Protein AF-A0A7W1BH65-F1 (afdb_monomer_lite)

Radius of gyration: 22.51 Å; chains: 1; bounding box: 75×30×62 Å

Secondary structure (DSSP, 8-state):
--HHHHHHHHHHHHHHHHHHHHHHHHHHHHHTT-TTHHHHHHHHHHHH----S---S--HHHHHHHHHHHHHHHHHHHHHHHHHHHHHHH-HHHHHHHHHHHHHHHHHHHHHHHHHHHHTT----HHHHHHHHHHHHHHHHHHHHHH-GGGTS---TTSTT-PPPPPTT----

Foldseek 3Di:
DCLVVLLVQLLVLLQQLLVLLLVLVQVVCVVVVHGLPLLQLLLCCVPVVQLAADPPDRDVVSSVVSSVVSSVVSSVLSSVLSVLVVVCLVDVVSLVVSVVSLVCQLCVQLVVSCVSNVSSVDDDDSCSSSVSSVSSSCSSVVSSCVVCVSSVPDPCPVVVPPDPDPDPPDDPD

Structure (mmCIF, N/CA/C/O backbone):
data_AF-A0A7W1BH65-F1
#
_entry.id   AF-A0A7W1BH65-F1
#
loop_
_atom_site.group_PDB
_atom_site.id
_atom_site.type_symbol
_atom_site.label_atom_id
_atom_site.label_alt_id
_atom_site.label_comp_id
_atom_site.label_asym_id
_atom_site.label_entity_id
_atom_site.label_seq_id
_atom_site.pdbx_PDB_ins_code
_atom_site.Cartn_x
_atom_site.Cartn_y
_atom_site.Cartn_z
_atom_site.occupancy
_atom_site.B_iso_or_equiv
_atom_site.auth_seq_id
_atom_site.auth_comp_id
_atom_site.auth_asym_id
_atom_site.auth_atom_id
_atom_site.pdbx_PDB_model_num
ATOM 1 N N . MET A 1 1 ? 1.972 3.899 -30.668 1.00 36.44 1 MET A N 1
ATOM 2 C CA . MET A 1 1 ? 0.628 3.497 -30.184 1.00 36.44 1 MET A CA 1
ATOM 3 C C . MET A 1 1 ? 0.690 2.449 -29.049 1.00 36.44 1 MET A C 1
ATOM 5 O O . MET A 1 1 ? -0.279 1.739 -28.829 1.00 36.44 1 MET A O 1
ATOM 9 N N . GLU A 1 2 ? 1.760 2.392 -28.240 1.00 54.31 2 GLU A N 1
ATOM 10 C CA . GLU A 1 2 ? 1.948 1.350 -27.198 1.00 54.31 2 GLU A CA 1
ATOM 11 C C . GLU A 1 2 ? 1.353 1.693 -25.809 1.00 54.31 2 GLU A C 1
ATOM 13 O O . GLU A 1 2 ? 1.355 0.858 -24.908 1.00 54.31 2 GLU A O 1
ATOM 18 N N . ASN A 1 3 ? 0.790 2.892 -25.616 1.00 56.56 3 ASN A N 1
ATOM 19 C CA . ASN A 1 3 ? 0.388 3.381 -24.285 1.00 56.56 3 ASN A CA 1
ATOM 20 C C . ASN A 1 3 ? -0.784 2.612 -23.653 1.00 56.56 3 ASN A C 1
ATOM 22 O O . ASN A 1 3 ? -0.800 2.419 -22.439 1.00 56.56 3 ASN A O 1
ATOM 26 N N . HIS A 1 4 ? -1.745 2.134 -24.453 1.00 61.47 4 HIS A N 1
ATOM 27 C CA . HIS A 1 4 ? -2.893 1.389 -23.921 1.00 61.47 4 HIS A CA 1
ATOM 28 C C . HIS A 1 4 ? -2.491 0.037 -23.317 1.00 61.47 4 HIS A C 1
ATOM 30 O O . HIS A 1 4 ? -3.120 -0.412 -22.360 1.00 61.47 4 HIS A O 1
ATOM 36 N N . SER A 1 5 ? -1.431 -0.592 -23.839 1.00 78.62 5 SER A N 1
ATOM 37 C CA . SER A 1 5 ? -0.888 -1.829 -23.270 1.00 78.62 5 SER A CA 1
ATOM 38 C C . SER A 1 5 ? -0.278 -1.562 -21.898 1.00 78.62 5 SER A C 1
ATOM 40 O O . SER A 1 5 ? -0.665 -2.205 -20.926 1.00 78.62 5 SER A O 1
ATOM 42 N N . THR A 1 6 ? 0.597 -0.556 -21.808 1.00 83.62 6 THR A N 1
ATOM 43 C CA . THR A 1 6 ? 1.321 -0.199 -20.580 1.00 83.62 6 THR A CA 1
ATOM 44 C C . THR A 1 6 ? 0.381 0.208 -19.447 1.00 83.62 6 THR A C 1
ATOM 46 O O . THR A 1 6 ? 0.542 -0.246 -18.318 1.00 83.62 6 THR A O 1
ATOM 49 N N . VAL A 1 7 ? -0.631 1.036 -19.737 1.00 87.31 7 VAL A N 1
ATOM 50 C CA . VAL A 1 7 ? -1.599 1.480 -18.720 1.00 87.31 7 VAL A CA 1
ATOM 51 C C . VAL A 1 7 ? -2.431 0.307 -18.210 1.00 87.31 7 VAL A C 1
ATOM 53 O O . VAL A 1 7 ? -2.594 0.155 -17.003 1.00 87.31 7 VAL A O 1
ATOM 56 N N . ARG A 1 8 ? -2.931 -0.555 -19.105 1.00 89.19 8 ARG A N 1
ATOM 57 C CA . ARG A 1 8 ? -3.731 -1.725 -18.712 1.00 89.19 8 ARG A CA 1
ATOM 58 C C . ARG A 1 8 ? -2.910 -2.724 -17.901 1.00 89.19 8 ARG A C 1
ATOM 60 O O . ARG A 1 8 ? -3.401 -3.278 -16.919 1.00 89.19 8 ARG A O 1
ATOM 67 N N . GLU A 1 9 ? -1.671 -2.960 -18.312 1.00 89.62 9 GLU A N 1
ATOM 68 C CA . GLU A 1 9 ? -0.748 -3.856 -17.622 1.00 89.62 9 GLU A CA 1
ATOM 69 C C . GLU A 1 9 ? -0.399 -3.343 -16.226 1.00 89.62 9 GLU A C 1
ATOM 71 O O . GLU A 1 9 ? -0.547 -4.085 -15.253 1.00 89.62 9 GLU A O 1
ATOM 76 N N . GLY A 1 10 ? -0.053 -2.060 -16.115 1.00 90.56 10 GLY A N 1
ATOM 77 C CA . GLY A 1 10 ? 0.221 -1.425 -14.833 1.00 90.56 10 GLY A CA 1
ATOM 78 C C . GLY A 1 10 ? -0.988 -1.369 -13.914 1.00 90.56 10 GLY A C 1
ATOM 79 O O . GLY A 1 10 ? -0.855 -1.645 -12.725 1.00 90.56 10 GLY A O 1
ATOM 80 N N . LEU A 1 11 ? -2.181 -1.115 -14.454 1.00 93.44 11 LEU A N 1
ATOM 81 C CA . LEU A 1 11 ? -3.414 -1.170 -13.675 1.00 93.44 11 LEU A CA 1
ATOM 82 C C . LEU A 1 11 ? -3.685 -2.588 -13.152 1.00 93.44 11 LEU A C 1
ATOM 84 O O . LEU A 1 11 ? -4.062 -2.750 -11.997 1.00 93.44 11 LEU A O 1
ATOM 88 N N . THR A 1 12 ? -3.435 -3.617 -13.967 1.00 92.94 12 THR A N 1
ATOM 89 C CA . THR A 1 12 ? -3.591 -5.025 -13.558 1.00 92.94 12 THR A CA 1
ATOM 90 C C . THR A 1 12 ? -2.608 -5.387 -12.443 1.00 92.94 12 THR A C 1
ATOM 92 O O . THR A 1 12 ? -3.007 -5.987 -11.446 1.00 92.94 12 THR A O 1
ATOM 95 N N . ALA A 1 13 ? -1.339 -4.984 -12.581 1.00 92.56 13 ALA A N 1
ATOM 96 C CA . ALA A 1 13 ? -0.327 -5.171 -11.545 1.00 92.56 13 ALA A CA 1
ATOM 97 C C . ALA A 1 13 ? -0.735 -4.461 -10.244 1.00 92.56 13 ALA A C 1
ATOM 99 O O . ALA A 1 13 ? -0.708 -5.066 -9.175 1.00 92.56 13 ALA A O 1
ATOM 100 N N . GLY A 1 14 ? -1.173 -3.204 -10.347 1.00 92.50 14 GLY A N 1
ATOM 101 C CA . GLY A 1 14 ? -1.652 -2.404 -9.223 1.00 92.50 14 GLY A CA 1
ATOM 102 C C . GLY A 1 14 ? -2.834 -3.044 -8.500 1.00 92.50 14 GLY A C 1
ATOM 103 O O . GLY A 1 14 ? -2.768 -3.239 -7.291 1.00 92.50 14 GLY A O 1
ATOM 104 N N . ILE A 1 15 ? -3.882 -3.444 -9.225 1.00 95.38 15 ILE A N 1
ATOM 105 C CA . ILE A 1 15 ? -5.062 -4.111 -8.649 1.00 95.38 15 ILE A CA 1
ATOM 106 C C . ILE A 1 15 ? -4.670 -5.411 -7.936 1.00 95.38 15 ILE A C 1
ATOM 108 O O . ILE A 1 15 ? -5.174 -5.682 -6.847 1.00 95.38 15 ILE A O 1
ATOM 112 N N . LEU A 1 16 ? -3.749 -6.195 -8.506 1.00 94.75 16 LEU A N 1
ATOM 113 C CA . LEU A 1 16 ? -3.241 -7.403 -7.855 1.00 94.75 16 LEU A CA 1
ATOM 114 C C . LEU A 1 16 ? -2.520 -7.070 -6.540 1.00 94.75 16 LEU A C 1
ATOM 116 O O . LEU A 1 16 ? -2.779 -7.711 -5.524 1.00 94.75 16 LEU A O 1
ATOM 120 N N . GLY A 1 17 ? -1.656 -6.050 -6.546 1.00 93.12 17 GLY A N 1
ATOM 121 C CA . GLY A 1 17 ? -0.996 -5.558 -5.337 1.00 93.12 17 GLY A CA 1
ATOM 122 C C . GLY A 1 17 ? -2.002 -5.097 -4.279 1.00 93.12 17 GLY A C 1
ATOM 123 O O . GLY A 1 17 ? -1.918 -5.529 -3.133 1.00 93.12 17 GLY A O 1
ATOM 124 N N . ALA A 1 18 ? -2.999 -4.303 -4.678 1.00 93.81 18 ALA A N 1
ATOM 125 C CA . ALA A 1 18 ? -4.057 -3.813 -3.797 1.00 93.81 18 ALA A CA 1
ATOM 126 C C . ALA A 1 18 ? -4.848 -4.965 -3.165 1.00 93.81 18 ALA A C 1
ATOM 128 O O . ALA A 1 18 ? -5.089 -4.964 -1.961 1.00 93.81 18 ALA A O 1
ATOM 129 N N . ALA A 1 19 ? -5.220 -5.974 -3.957 1.00 94.81 19 ALA A N 1
ATOM 130 C CA . ALA A 1 19 ? -5.963 -7.134 -3.476 1.00 94.81 19 ALA A CA 1
ATOM 131 C C . ALA A 1 19 ? -5.159 -7.951 -2.455 1.00 94.81 19 ALA A C 1
ATOM 133 O O . ALA A 1 19 ? -5.693 -8.335 -1.416 1.00 94.81 19 ALA A O 1
ATOM 134 N N . VAL A 1 20 ? -3.870 -8.182 -2.721 1.00 96.31 20 VAL A N 1
ATOM 135 C CA . VAL A 1 20 ? -2.980 -8.917 -1.810 1.00 96.31 20 VAL A CA 1
ATOM 136 C C . VAL A 1 20 ? -2.795 -8.163 -0.492 1.00 96.31 20 VAL A C 1
ATOM 138 O O . VAL A 1 20 ? -2.893 -8.763 0.578 1.00 96.31 20 VAL A O 1
ATOM 141 N N . VAL A 1 21 ? -2.580 -6.848 -0.550 1.00 94.12 21 VAL A N 1
ATOM 142 C CA . VAL A 1 21 ? -2.410 -6.008 0.644 1.00 94.12 21 VAL A CA 1
ATOM 143 C C . VAL A 1 21 ? -3.707 -5.912 1.447 1.00 94.12 21 VAL A C 1
ATOM 145 O O . VAL A 1 21 ? -3.683 -6.052 2.669 1.00 94.12 21 VAL A O 1
ATOM 148 N N . ALA A 1 22 ? -4.847 -5.737 0.777 1.00 92.75 22 ALA A N 1
ATOM 149 C CA . ALA A 1 22 ? -6.155 -5.732 1.423 1.00 92.75 22 ALA A CA 1
ATOM 150 C C . ALA A 1 22 ? -6.448 -7.071 2.116 1.00 92.75 22 ALA A C 1
ATOM 152 O O . ALA A 1 22 ? -6.885 -7.077 3.265 1.00 92.75 22 ALA A O 1
ATOM 153 N N . ALA A 1 23 ? -6.154 -8.199 1.460 1.00 94.44 23 ALA A N 1
ATOM 154 C CA . ALA A 1 23 ? -6.315 -9.525 2.050 1.00 94.44 23 ALA A CA 1
ATOM 155 C C . ALA A 1 23 ? -5.409 -9.726 3.274 1.00 94.44 23 ALA A C 1
ATOM 157 O O . ALA A 1 23 ? -5.865 -10.242 4.292 1.00 94.44 23 ALA A O 1
ATOM 158 N N . TRP A 1 24 ? -4.152 -9.275 3.208 1.00 95.50 24 TRP A N 1
ATOM 159 C CA . TRP A 1 24 ? -3.227 -9.331 4.338 1.00 95.50 24 TRP A CA 1
ATOM 160 C C . TRP A 1 24 ? -3.766 -8.586 5.563 1.00 95.50 24 TRP A C 1
ATOM 162 O O . TRP A 1 24 ? -3.872 -9.175 6.640 1.00 95.50 24 TRP A O 1
ATOM 172 N N . TYR A 1 25 ? -4.151 -7.315 5.401 1.00 91.56 25 TYR A N 1
ATOM 173 C CA . TYR A 1 25 ? -4.672 -6.527 6.519 1.00 91.56 25 TYR A CA 1
ATOM 174 C C . TYR A 1 25 ? -6.017 -7.043 7.012 1.00 91.56 25 TYR A C 1
ATOM 176 O O . TYR A 1 25 ? -6.251 -7.041 8.211 1.00 91.56 25 TYR A O 1
ATOM 184 N N . PHE A 1 26 ? -6.870 -7.557 6.126 1.00 90.88 26 PHE A N 1
ATOM 185 C CA . PHE A 1 26 ? -8.122 -8.185 6.531 1.00 90.88 26 PHE A CA 1
ATOM 186 C C . PHE A 1 26 ? -7.894 -9.412 7.426 1.00 90.88 26 PHE A C 1
ATOM 188 O O . PHE A 1 26 ? -8.535 -9.537 8.469 1.00 90.88 26 PHE A O 1
ATOM 195 N N . ILE A 1 27 ? -6.956 -10.292 7.060 1.00 92.62 27 ILE A N 1
ATOM 196 C CA . ILE A 1 27 ? -6.589 -11.459 7.876 1.00 92.62 27 ILE A CA 1
ATOM 197 C C . ILE A 1 27 ? -5.974 -11.006 9.204 1.00 92.62 27 ILE A C 1
ATOM 199 O O . ILE A 1 27 ? -6.355 -11.511 10.258 1.00 92.62 27 ILE A O 1
ATOM 203 N N . PHE A 1 28 ? -5.057 -10.038 9.169 1.00 92.00 28 PHE A N 1
ATOM 204 C CA . PHE A 1 28 ? -4.414 -9.501 10.368 1.00 92.00 28 PHE A CA 1
ATOM 205 C C . PHE A 1 28 ? -5.436 -8.907 11.352 1.00 92.00 28 PHE A C 1
ATOM 207 O O . PHE A 1 28 ? -5.442 -9.249 12.534 1.00 92.00 28 PHE A O 1
ATOM 214 N N . ASP A 1 29 ? -6.346 -8.081 10.842 1.00 88.94 29 ASP A N 1
ATOM 215 C CA . ASP A 1 29 ? -7.435 -7.450 11.586 1.00 88.94 29 ASP A CA 1
ATOM 216 C C . ASP A 1 29 ? -8.400 -8.489 12.178 1.00 88.94 29 ASP A C 1
ATOM 218 O O . ASP A 1 29 ? -8.835 -8.372 13.326 1.00 88.94 29 ASP A O 1
ATOM 222 N N . MET A 1 30 ? -8.712 -9.542 11.415 1.00 90.44 30 MET A N 1
ATOM 223 C CA . MET A 1 30 ? -9.558 -10.644 11.871 1.00 90.44 30 MET A CA 1
ATOM 224 C C . MET A 1 30 ? -8.907 -11.425 13.017 1.00 90.44 30 MET A C 1
ATOM 226 O O . MET A 1 30 ? -9.565 -11.686 14.023 1.00 90.44 30 MET A O 1
ATOM 230 N N . VAL A 1 31 ? -7.614 -11.746 12.905 1.00 90.88 31 VAL A N 1
ATOM 231 C CA . VAL A 1 31 ? -6.845 -12.420 13.967 1.00 90.88 31 VAL A CA 1
ATOM 232 C C . VAL A 1 31 ? -6.744 -11.547 15.222 1.00 90.88 31 VAL A C 1
ATOM 234 O O . VAL A 1 31 ? -6.788 -12.063 16.336 1.00 90.88 31 VAL A O 1
ATOM 237 N N . ALA A 1 32 ? -6.681 -10.223 15.063 1.00 86.06 32 ALA A N 1
ATOM 238 C CA . ALA A 1 32 ? -6.707 -9.265 16.168 1.00 86.06 32 ALA A CA 1
ATOM 239 C C . ALA A 1 32 ? -8.111 -9.048 16.781 1.00 86.06 32 ALA A C 1
ATOM 241 O O . ALA A 1 32 ? -8.254 -8.266 17.724 1.00 86.06 32 ALA A O 1
ATOM 242 N N . GLY A 1 33 ? -9.152 -9.710 16.259 1.00 85.62 33 GLY A N 1
ATOM 243 C CA . GLY A 1 33 ? -10.534 -9.597 16.736 1.00 85.62 33 GLY A CA 1
ATOM 244 C C . GLY A 1 33 ? -11.230 -8.286 16.356 1.00 85.62 33 GLY A C 1
ATOM 245 O O . GLY A 1 33 ? -12.252 -7.941 16.948 1.00 85.62 33 GLY A O 1
ATOM 246 N N . ARG A 1 34 ? -10.683 -7.531 15.395 1.00 86.25 34 ARG A N 1
ATOM 247 C CA . ARG A 1 34 ? -11.193 -6.221 14.965 1.00 86.25 34 ARG A CA 1
ATOM 248 C C . ARG A 1 34 ? -11.225 -6.135 13.435 1.00 86.25 34 ARG A C 1
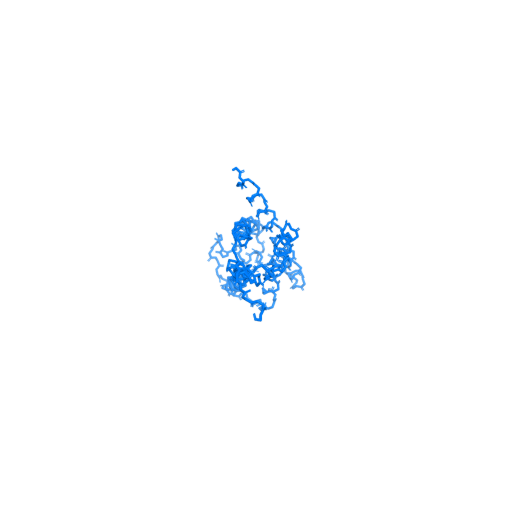ATOM 250 O O . ARG A 1 34 ? -10.363 -5.485 12.852 1.00 86.25 34 ARG A O 1
ATOM 257 N N . PRO A 1 35 ? -12.187 -6.781 12.756 1.00 85.75 35 PRO A N 1
ATOM 258 C CA . PRO A 1 35 ? -12.238 -6.784 11.295 1.00 85.75 35 PRO A CA 1
ATOM 259 C C . PRO A 1 35 ? -12.362 -5.359 10.727 1.00 85.75 35 PRO A C 1
ATOM 261 O O . PRO A 1 35 ? -13.119 -4.542 11.251 1.00 85.75 35 PRO A O 1
ATOM 264 N N . PHE A 1 36 ? -11.637 -5.080 9.636 1.00 85.06 36 PHE A N 1
ATOM 265 C CA . PHE A 1 36 ? -11.593 -3.780 8.939 1.00 85.06 36 PHE A CA 1
ATOM 266 C C . PHE A 1 36 ? -11.071 -2.596 9.766 1.00 85.06 36 PHE A C 1
ATOM 268 O O . PHE A 1 36 ? -11.277 -1.436 9.398 1.00 85.06 36 PHE A O 1
ATOM 275 N N . HIS A 1 37 ? -10.381 -2.858 10.867 1.00 85.75 37 HIS A N 1
ATOM 276 C CA . HIS A 1 37 ? -9.841 -1.818 11.727 1.00 85.75 37 HIS A CA 1
ATOM 277 C C . HIS A 1 37 ? -8.769 -0.980 11.027 1.00 85.75 37 HIS A C 1
ATOM 279 O O . HIS A 1 37 ? -8.870 0.245 11.021 1.00 85.75 37 HIS A O 1
ATOM 285 N N . THR A 1 38 ? -7.808 -1.618 10.356 1.00 86.94 38 THR A N 1
ATOM 286 C CA . THR A 1 38 ? -6.737 -0.932 9.623 1.00 86.94 38 THR A CA 1
ATOM 287 C C . THR A 1 38 ? -7.276 -0.016 8.508 1.00 86.94 38 THR A C 1
ATOM 289 O O . THR A 1 38 ? -6.935 1.171 8.499 1.00 86.94 38 THR A O 1
ATOM 292 N N . PRO A 1 39 ? -8.149 -0.477 7.584 1.00 85.94 39 PRO A N 1
ATOM 293 C CA . PRO A 1 39 ? -8.703 0.405 6.557 1.00 85.94 39 PRO A CA 1
ATOM 294 C C . PRO A 1 39 ? -9.623 1.492 7.132 1.00 85.94 39 PRO A C 1
ATOM 296 O O . PRO A 1 39 ? -9.688 2.583 6.568 1.00 85.94 39 PRO A O 1
ATOM 299 N N . ASN A 1 40 ? -10.303 1.248 8.260 1.00 86.56 40 ASN A N 1
ATOM 300 C CA . ASN A 1 40 ? -11.099 2.282 8.925 1.00 86.56 40 ASN A CA 1
ATOM 301 C C . ASN A 1 40 ? -10.210 3.362 9.556 1.00 86.56 40 ASN A C 1
ATOM 303 O O . ASN A 1 40 ? -10.479 4.546 9.363 1.00 86.56 40 ASN A O 1
ATOM 307 N N . ALA A 1 41 ? -9.142 2.974 10.258 1.00 85.50 41 ALA A N 1
ATOM 308 C CA . ALA A 1 41 ? -8.182 3.902 10.852 1.00 85.50 41 ALA A CA 1
ATOM 309 C C . ALA A 1 41 ? -7.567 4.807 9.778 1.00 85.50 41 ALA A C 1
ATOM 311 O O . ALA A 1 41 ? -7.672 6.030 9.860 1.00 85.50 41 ALA A O 1
ATOM 312 N N . LEU A 1 42 ? -7.036 4.213 8.706 1.00 85.38 42 LEU A N 1
ATOM 313 C CA . LEU A 1 42 ? -6.458 4.964 7.593 1.00 85.38 42 LEU A CA 1
ATOM 314 C C . LEU A 1 42 ? -7.497 5.851 6.894 1.00 85.38 42 LEU A C 1
ATOM 316 O O . LEU A 1 42 ? -7.224 7.015 6.602 1.00 85.38 42 LEU A O 1
ATOM 320 N N . GLY A 1 43 ? -8.712 5.346 6.671 1.0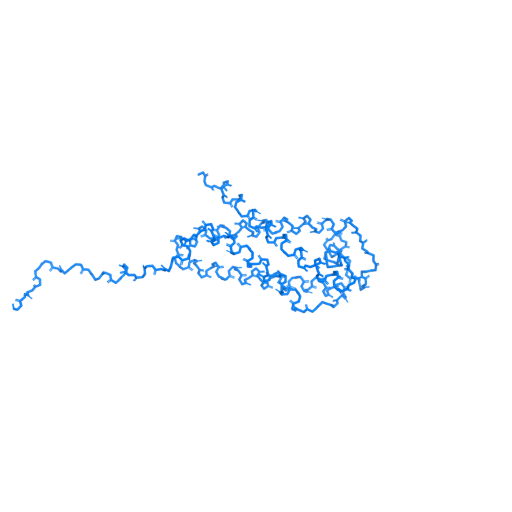0 83.62 43 GLY A N 1
ATOM 321 C CA . GLY A 1 43 ? -9.793 6.133 6.086 1.00 83.62 43 GLY A CA 1
ATOM 322 C C . GLY A 1 43 ? -10.200 7.335 6.942 1.00 83.62 43 GLY A C 1
ATOM 323 O O . GLY A 1 43 ? -10.447 8.411 6.398 1.00 83.62 43 GLY A O 1
ATOM 324 N N . LYS A 1 44 ? -10.234 7.203 8.273 1.00 83.81 44 LYS A N 1
ATOM 325 C CA . LYS A 1 44 ? -10.545 8.323 9.175 1.00 83.81 44 LYS A CA 1
ATOM 326 C C . LYS A 1 44 ? -9.493 9.428 9.085 1.00 83.81 44 LYS A C 1
ATOM 328 O O . LYS A 1 44 ? -9.874 10.599 9.084 1.00 83.81 44 LYS A O 1
ATOM 333 N N . VAL A 1 45 ? -8.216 9.078 8.918 1.00 84.50 45 VAL A N 1
ATOM 334 C CA . VAL A 1 45 ? -7.156 10.075 8.705 1.00 84.50 45 VAL A CA 1
ATOM 335 C C . VAL A 1 45 ? -7.387 10.852 7.407 1.00 84.50 45 VAL A C 1
ATOM 337 O O . VAL A 1 45 ? -7.397 12.079 7.431 1.00 84.50 45 VAL A O 1
ATOM 340 N N . PHE A 1 46 ? -7.641 10.168 6.287 1.00 83.31 46 PHE A N 1
ATOM 341 C CA . PHE A 1 46 ? -7.787 10.831 4.983 1.00 83.31 46 PHE A CA 1
ATOM 342 C C . PHE A 1 46 ? -9.101 11.602 4.806 1.00 83.31 46 PHE A C 1
ATOM 344 O O . PHE A 1 46 ? -9.095 12.682 4.222 1.00 83.31 46 PHE A O 1
ATOM 351 N N . PHE A 1 47 ? -10.229 11.059 5.272 1.00 82.75 47 PHE A N 1
ATOM 352 C CA . PHE A 1 47 ? -11.555 11.630 4.995 1.00 82.75 47 PHE A CA 1
ATOM 353 C C . PHE A 1 47 ? -12.119 12.479 6.132 1.00 82.75 47 PHE A C 1
ATOM 355 O O . PHE A 1 47 ? -13.014 13.286 5.893 1.00 82.75 47 PHE A O 1
ATOM 362 N N . ARG A 1 48 ? -11.650 12.286 7.369 1.00 77.81 48 ARG A N 1
ATOM 363 C CA . ARG A 1 48 ? -12.161 13.013 8.542 1.00 77.81 48 ARG A CA 1
ATOM 364 C C . ARG A 1 48 ? -11.096 13.830 9.268 1.00 77.81 48 ARG A C 1
ATOM 366 O O . ARG A 1 48 ? -11.463 14.605 10.143 1.00 77.81 48 ARG A O 1
ATOM 373 N N . GLY A 1 49 ? -9.812 13.665 8.934 1.00 73.69 49 GLY A N 1
ATOM 374 C CA . GLY A 1 49 ? -8.711 14.286 9.679 1.00 73.69 49 GLY A CA 1
ATOM 375 C C . GLY A 1 49 ? -8.677 13.861 11.150 1.00 73.69 49 GLY A C 1
ATOM 376 O O . GLY A 1 49 ? -8.116 14.566 11.985 1.00 73.69 49 GLY A O 1
ATOM 377 N N . ASP A 1 50 ? -9.326 12.742 11.482 1.00 73.88 50 ASP A N 1
ATOM 378 C CA . ASP A 1 50 ? -9.533 12.326 12.861 1.00 73.88 50 ASP A CA 1
ATOM 379 C C . ASP A 1 50 ? -8.334 11.506 13.339 1.00 73.88 50 ASP A C 1
ATOM 381 O O . ASP A 1 50 ? -8.185 10.330 13.004 1.00 73.88 50 ASP A O 1
ATOM 385 N N . LEU A 1 51 ? -7.472 12.172 14.105 1.00 70.69 51 LEU A N 1
ATOM 386 C CA . LEU A 1 51 ? -6.282 11.608 14.741 1.00 70.69 51 LEU A CA 1
ATOM 387 C C . LEU A 1 51 ? -6.565 11.140 16.179 1.00 70.69 51 LEU A C 1
ATOM 389 O O . LEU A 1 51 ? -5.640 10.799 16.915 1.00 70.69 51 LEU A O 1
ATOM 393 N N . GLN A 1 52 ? -7.828 11.167 16.626 1.00 62.91 52 GLN A N 1
ATOM 394 C CA . GLN A 1 52 ? -8.140 10.860 18.016 1.00 62.91 52 GLN A CA 1
ATOM 395 C C . GLN A 1 52 ? -7.913 9.373 18.343 1.00 62.91 52 GLN A C 1
ATOM 397 O O . GLN A 1 52 ? -8.343 8.499 17.581 1.00 62.91 52 GLN A O 1
ATOM 402 N N . PRO A 1 53 ? -7.303 9.074 19.509 1.00 54.31 53 PRO A N 1
ATOM 403 C CA . PRO A 1 53 ? -7.129 7.717 20.004 1.00 54.31 53 PRO A CA 1
ATOM 404 C C . PRO A 1 53 ? -8.452 6.974 20.166 1.00 54.31 53 PRO A C 1
ATOM 406 O O . PRO A 1 53 ? -9.338 7.398 20.908 1.00 54.31 53 PRO A O 1
ATOM 409 N N . GLY A 1 54 ? -8.540 5.800 19.544 1.00 58.81 54 GLY A N 1
ATOM 410 C CA . GLY A 1 54 ? -9.647 4.871 19.744 1.00 58.81 54 GLY A CA 1
ATOM 411 C C . GLY A 1 54 ? -10.664 4.917 18.615 1.00 58.81 54 GLY A C 1
ATOM 412 O O . GLY A 1 54 ? -11.725 5.532 18.718 1.00 58.81 54 GLY A O 1
ATOM 413 N N . VAL A 1 55 ? -10.385 4.149 17.565 1.00 60.12 55 VAL A N 1
ATOM 414 C CA . VAL A 1 55 ? -11.392 3.716 16.599 1.00 60.12 55 VAL A CA 1
ATOM 415 C C . VAL A 1 55 ? -12.387 2.797 17.319 1.00 60.12 55 VAL A C 1
ATOM 417 O O . VAL A 1 55 ? -12.243 1.581 17.349 1.00 60.12 55 VAL A O 1
ATOM 420 N N . ARG A 1 56 ? -13.379 3.388 17.993 1.00 61.19 56 ARG A N 1
ATOM 421 C CA . ARG A 1 56 ? -14.454 2.635 18.665 1.00 61.19 56 ARG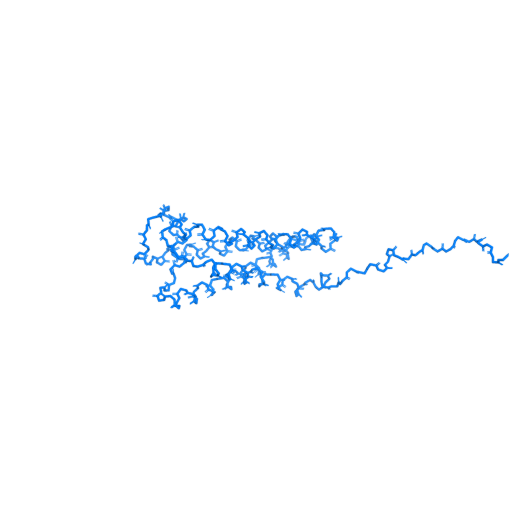 A CA 1
ATOM 422 C C . ARG A 1 56 ? -15.588 2.258 17.718 1.00 61.19 56 ARG A C 1
ATOM 424 O O . ARG A 1 56 ? -16.348 1.350 18.026 1.00 61.19 56 ARG A O 1
ATOM 431 N N . GLU A 1 57 ? -15.673 2.919 16.567 1.00 73.00 57 GLU A N 1
ATOM 432 C CA . GLU A 1 57 ? -16.734 2.709 15.590 1.00 73.00 57 GLU A CA 1
ATOM 433 C C . GLU A 1 57 ? -16.135 2.431 14.205 1.00 73.00 57 GLU A C 1
ATOM 435 O O . GLU A 1 57 ? -15.395 3.249 13.642 1.00 73.00 57 GLU A O 1
ATOM 440 N N . ILE A 1 58 ? -16.434 1.245 13.669 1.00 77.44 58 ILE A N 1
ATOM 441 C CA . ILE A 1 58 ? -16.149 0.906 12.275 1.00 77.44 58 ILE A CA 1
ATOM 442 C C . ILE A 1 58 ? -17.211 1.592 11.430 1.00 77.44 58 ILE A C 1
ATOM 444 O O . ILE A 1 58 ? -18.394 1.287 11.559 1.00 77.44 58 ILE A O 1
ATOM 448 N N . VAL A 1 59 ? -16.794 2.516 10.565 1.00 82.81 59 VAL A N 1
ATOM 449 C CA . VAL A 1 59 ? -17.710 3.247 9.693 1.00 82.81 59 VAL A CA 1
ATOM 450 C C . VAL A 1 59 ? -17.592 2.666 8.283 1.00 82.81 59 VAL A C 1
ATOM 452 O O . VAL A 1 59 ? -16.610 2.951 7.593 1.00 82.81 59 VAL A O 1
ATOM 455 N N . PRO A 1 60 ? -18.583 1.893 7.795 1.00 83.06 60 PRO A N 1
ATOM 456 C CA . PRO A 1 60 ? -18.481 1.204 6.506 1.00 83.06 60 PRO A CA 1
ATOM 457 C C . PRO A 1 60 ? -18.192 2.142 5.328 1.00 83.06 60 PRO A C 1
ATOM 459 O O . PRO A 1 60 ? -17.436 1.799 4.425 1.00 83.06 60 PRO A O 1
ATOM 462 N N . GLN A 1 61 ? -18.741 3.359 5.363 1.00 83.69 61 GLN A N 1
ATOM 463 C CA . GLN A 1 61 ? -18.514 4.384 4.339 1.00 83.69 61 GLN A CA 1
ATOM 464 C C . GLN A 1 61 ? -17.047 4.835 4.270 1.00 83.69 61 GLN A C 1
ATOM 466 O O . GLN A 1 61 ? -16.519 5.057 3.184 1.00 83.69 61 GLN A O 1
ATOM 471 N N . VAL A 1 62 ? -16.376 4.940 5.421 1.00 85.94 62 VAL A N 1
ATOM 472 C CA . VAL A 1 62 ? -14.966 5.343 5.510 1.00 85.94 62 VAL A CA 1
ATOM 473 C C . VAL A 1 62 ? -14.060 4.218 5.018 1.00 85.94 62 VAL A C 1
ATOM 475 O O . VAL A 1 62 ? -13.133 4.468 4.251 1.00 85.94 62 VAL A O 1
ATOM 478 N N . VAL A 1 63 ? -14.375 2.973 5.386 1.00 87.06 63 VAL A N 1
ATOM 479 C CA . VAL A 1 63 ? -13.683 1.775 4.886 1.00 87.06 63 VAL A CA 1
ATOM 480 C C . VAL A 1 63 ? -13.811 1.667 3.364 1.00 87.06 63 VAL A C 1
ATOM 482 O O . VAL A 1 63 ? -12.816 1.440 2.673 1.00 87.06 63 VAL A O 1
ATOM 485 N N . ALA A 1 64 ? -15.015 1.872 2.824 1.00 87.25 64 ALA A N 1
ATOM 486 C CA . ALA A 1 64 ? -15.257 1.854 1.384 1.00 87.25 64 ALA A CA 1
ATOM 487 C C . ALA A 1 64 ? -14.481 2.970 0.666 1.00 87.25 64 ALA A C 1
ATOM 489 O O . ALA A 1 64 ? -13.787 2.698 -0.315 1.00 87.25 64 ALA A O 1
ATOM 490 N N . GLY A 1 65 ? -14.528 4.201 1.189 1.00 87.81 65 GLY A N 1
ATOM 491 C CA . GLY A 1 65 ? -13.766 5.331 0.652 1.00 87.81 65 GLY A CA 1
ATOM 492 C C . GLY A 1 65 ? -12.259 5.069 0.644 1.00 87.81 65 GLY A C 1
ATOM 493 O O . GLY A 1 65 ? -11.597 5.295 -0.371 1.00 87.81 65 GLY A O 1
ATOM 494 N N . TYR A 1 66 ? -11.720 4.519 1.737 1.00 88.44 66 TYR A N 1
ATOM 495 C CA . TYR A 1 66 ? -10.309 4.140 1.814 1.00 88.44 66 TYR A CA 1
ATOM 496 C C . TYR A 1 66 ? -9.959 3.030 0.821 1.00 88.44 66 TYR A C 1
ATOM 498 O O . TYR A 1 66 ? -8.925 3.108 0.168 1.00 88.44 66 TYR A O 1
ATOM 506 N N . THR A 1 67 ? -10.823 2.029 0.651 1.00 89.56 67 THR A N 1
ATOM 507 C CA . THR A 1 67 ? -10.593 0.930 -0.301 1.00 89.56 67 THR A CA 1
ATOM 508 C C . THR A 1 67 ? -10.501 1.447 -1.738 1.00 89.56 67 THR A C 1
ATOM 510 O O . THR A 1 67 ? -9.603 1.050 -2.479 1.00 89.56 67 THR A O 1
ATOM 513 N N . VAL A 1 68 ? -11.374 2.383 -2.129 1.00 92.44 68 VAL A N 1
ATOM 514 C CA . VAL A 1 68 ? -11.314 3.027 -3.453 1.00 92.44 68 VAL A CA 1
ATOM 515 C C . VAL A 1 68 ? -10.015 3.814 -3.617 1.00 92.44 68 VAL A C 1
ATOM 517 O O . VAL A 1 68 ? -9.313 3.638 -4.613 1.00 92.44 68 VAL A O 1
ATOM 520 N N . LEU A 1 69 ? -9.656 4.636 -2.625 1.00 92.62 69 LEU A N 1
ATOM 521 C CA . LEU A 1 69 ? -8.399 5.388 -2.627 1.00 92.62 69 LEU A CA 1
ATOM 522 C C . LEU A 1 69 ? -7.184 4.454 -2.742 1.00 92.62 69 LEU A C 1
ATOM 524 O O . LEU A 1 69 ? -6.274 4.710 -3.530 1.00 92.62 69 LEU A O 1
ATOM 528 N N . HIS A 1 70 ? -7.194 3.346 -2.002 1.00 91.75 70 HIS A N 1
ATOM 529 C CA . HIS A 1 70 ? -6.147 2.334 -2.006 1.00 91.75 70 HIS A CA 1
ATOM 530 C C . HIS A 1 70 ? -5.966 1.722 -3.401 1.00 91.75 70 HIS A C 1
ATOM 532 O O . HIS A 1 70 ? -4.848 1.678 -3.911 1.00 91.75 70 HIS A O 1
ATOM 538 N N . VAL A 1 71 ? -7.059 1.332 -4.065 1.00 93.31 71 VAL A N 1
ATOM 539 C CA . VAL A 1 71 ? -7.022 0.794 -5.436 1.00 93.31 71 VAL A CA 1
ATOM 540 C C . VAL A 1 71 ? -6.492 1.826 -6.436 1.00 93.31 71 VAL A C 1
ATOM 542 O O . VAL A 1 71 ? -5.675 1.476 -7.287 1.00 93.31 71 VAL A O 1
ATOM 545 N N . ILE A 1 72 ? -6.901 3.095 -6.326 1.00 94.94 72 ILE A N 1
ATOM 546 C CA . ILE A 1 72 ? -6.419 4.171 -7.210 1.00 94.94 72 ILE A CA 1
ATOM 547 C C . ILE A 1 72 ? -4.906 4.361 -7.050 1.00 94.94 72 ILE A C 1
ATOM 549 O O . ILE A 1 72 ? -4.181 4.351 -8.045 1.00 94.94 72 ILE A O 1
ATOM 553 N N . ILE A 1 73 ? -4.417 4.488 -5.812 1.00 93.81 73 ILE A N 1
ATOM 554 C CA . ILE A 1 73 ? -2.987 4.672 -5.523 1.00 93.81 73 ILE A CA 1
ATOM 555 C C . ILE A 1 73 ? -2.177 3.489 -6.060 1.00 93.81 73 ILE A C 1
ATOM 557 O O . ILE A 1 73 ? -1.182 3.691 -6.754 1.00 93.81 73 ILE A O 1
ATOM 561 N N . PHE A 1 74 ? -2.618 2.257 -5.802 1.00 94.44 74 PHE A N 1
ATOM 562 C CA . PHE A 1 74 ? -1.943 1.064 -6.313 1.00 94.44 74 PHE A CA 1
ATOM 563 C C . PHE A 1 74 ? -1.962 0.981 -7.840 1.00 94.44 74 PHE A C 1
ATOM 565 O O . PHE A 1 74 ? -0.964 0.582 -8.437 1.00 94.44 74 PHE A O 1
ATOM 572 N N . GLY A 1 75 ? -3.055 1.395 -8.485 1.00 93.44 75 GLY A N 1
ATOM 573 C CA . GLY A 1 75 ? -3.129 1.518 -9.938 1.00 93.44 75 GLY A CA 1
ATOM 574 C C . GLY A 1 75 ? -2.070 2.477 -10.488 1.00 93.44 75 GLY A C 1
ATOM 575 O O . GLY A 1 75 ? -1.336 2.116 -11.406 1.00 93.44 75 GLY A O 1
ATOM 576 N N . LEU A 1 76 ? -1.927 3.662 -9.886 1.00 94.88 76 LEU A N 1
ATOM 577 C CA . LEU A 1 76 ? -0.910 4.647 -10.273 1.00 94.88 76 LEU A CA 1
ATOM 578 C C . LEU A 1 76 ? 0.515 4.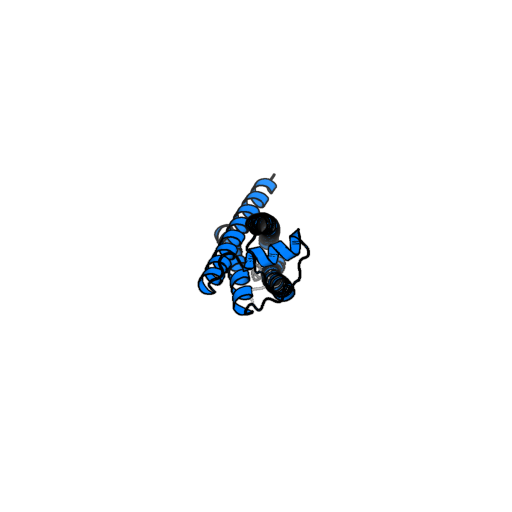120 -10.060 1.00 94.88 76 LEU A C 1
ATOM 580 O O . LEU A 1 76 ? 1.355 4.242 -10.953 1.00 94.88 76 LEU A O 1
ATOM 584 N N . VAL A 1 77 ? 0.777 3.485 -8.913 1.00 92.88 77 VAL A N 1
ATOM 585 C CA . VAL A 1 77 ? 2.073 2.851 -8.618 1.00 92.88 77 VAL A CA 1
ATOM 586 C C . VAL A 1 77 ? 2.373 1.739 -9.626 1.00 92.88 77 VAL A C 1
ATOM 588 O O . VAL A 1 77 ? 3.487 1.663 -10.139 1.00 92.88 77 VAL A O 1
ATOM 591 N N . GLY A 1 78 ? 1.387 0.908 -9.969 1.00 91.50 78 GLY A N 1
ATOM 592 C CA . GLY A 1 78 ? 1.534 -0.161 -10.955 1.00 91.50 78 GLY A CA 1
ATOM 593 C C . GLY A 1 78 ? 1.829 0.356 -12.361 1.00 91.50 78 GLY A C 1
ATOM 594 O O . GLY A 1 78 ? 2.708 -0.180 -13.040 1.00 91.50 78 GLY A O 1
ATOM 595 N N . ILE A 1 79 ? 1.170 1.438 -12.784 1.00 92.81 79 ILE A N 1
ATOM 596 C CA . ILE A 1 79 ? 1.479 2.131 -14.044 1.00 92.81 79 ILE A CA 1
ATOM 597 C C . ILE A 1 79 ? 2.913 2.669 -14.020 1.00 92.81 79 ILE A C 1
ATOM 599 O O . ILE A 1 79 ? 3.674 2.401 -14.951 1.00 92.81 79 ILE A O 1
ATOM 603 N N . GLY A 1 80 ? 3.313 3.359 -12.948 1.00 90.81 80 GLY A N 1
ATOM 604 C CA . GLY A 1 80 ? 4.675 3.874 -12.784 1.00 90.81 80 GLY A CA 1
ATOM 605 C C . GLY A 1 80 ? 5.738 2.773 -12.836 1.00 90.81 80 GLY A C 1
ATOM 606 O O . GLY A 1 80 ? 6.739 2.904 -13.540 1.00 90.81 80 GLY A O 1
ATOM 607 N N . LEU A 1 81 ? 5.493 1.648 -12.162 1.00 88.88 81 LEU A N 1
ATOM 608 C CA . LEU A 1 81 ? 6.402 0.504 -12.154 1.00 88.88 81 LEU A CA 1
ATOM 609 C C . LEU A 1 81 ? 6.503 -0.167 -13.531 1.00 88.88 81 LEU A C 1
ATOM 611 O O . LEU A 1 81 ? 7.592 -0.538 -13.956 1.00 88.88 81 LEU A O 1
ATOM 615 N N . THR A 1 82 ? 5.392 -0.273 -14.261 1.00 90.00 82 THR A N 1
ATOM 616 C CA . THR A 1 82 ? 5.380 -0.838 -15.623 1.00 90.00 82 THR A CA 1
ATOM 617 C C . THR A 1 82 ? 6.139 0.059 -16.601 1.00 90.00 82 THR A C 1
ATOM 619 O O . THR A 1 82 ? 6.914 -0.429 -17.424 1.00 90.00 82 THR A O 1
ATOM 622 N N . LEU A 1 83 ? 5.995 1.383 -16.471 1.00 88.06 83 LEU A N 1
ATOM 623 C CA . LEU A 1 83 ? 6.799 2.344 -17.229 1.00 88.06 83 LEU A CA 1
ATOM 624 C C . LEU A 1 83 ? 8.293 2.158 -16.933 1.00 88.06 83 LEU A C 1
ATOM 626 O O . LEU A 1 83 ? 9.088 2.037 -17.864 1.00 88.06 83 LEU A O 1
ATOM 630 N N . LEU A 1 84 ? 8.670 2.057 -15.654 1.00 85.62 84 LEU A N 1
ATOM 631 C CA . LEU A 1 84 ? 10.052 1.786 -15.246 1.00 85.62 84 LEU A CA 1
ATOM 632 C C . LEU A 1 84 ? 10.581 0.472 -15.831 1.00 85.62 84 LEU A C 1
ATOM 634 O O . LEU A 1 84 ? 11.705 0.444 -16.324 1.00 85.62 84 LEU A O 1
ATOM 638 N N . VAL A 1 85 ? 9.776 -0.592 -15.840 1.00 85.81 85 VAL A N 1
ATOM 639 C CA . VAL A 1 85 ? 10.129 -1.880 -16.455 1.00 85.81 85 VAL A CA 1
ATOM 640 C C . VAL A 1 85 ? 10.402 -1.728 -17.953 1.00 85.81 85 VAL A C 1
ATOM 642 O O . VAL A 1 85 ? 11.439 -2.186 -18.433 1.00 85.81 85 VAL A O 1
ATOM 645 N N . HIS A 1 86 ? 9.528 -1.045 -18.693 1.00 83.94 86 HIS A N 1
ATOM 646 C CA . HIS A 1 86 ? 9.726 -0.809 -20.126 1.00 83.94 86 HIS A CA 1
ATOM 647 C C . HIS A 1 86 ? 11.007 -0.017 -20.418 1.00 83.94 86 HIS A C 1
ATOM 649 O O . HIS A 1 86 ? 11.712 -0.314 -21.386 1.00 83.94 86 HIS A O 1
ATOM 655 N N . LEU A 1 87 ? 11.341 0.955 -19.565 1.00 80.94 87 LEU A N 1
ATOM 656 C CA . LEU A 1 87 ? 12.598 1.697 -19.651 1.00 80.94 87 LEU A CA 1
ATOM 657 C C . LEU A 1 87 ? 13.809 0.812 -19.288 1.00 80.94 87 LEU A C 1
ATOM 659 O O . LEU A 1 87 ? 14.831 0.858 -19.974 1.00 80.94 87 LEU A O 1
ATOM 663 N N . ALA A 1 88 ? 13.691 -0.032 -18.261 1.00 82.19 88 ALA A N 1
ATOM 664 C CA . ALA A 1 88 ? 14.754 -0.911 -17.768 1.00 82.19 88 ALA A CA 1
ATOM 665 C C . ALA A 1 88 ? 15.137 -2.036 -18.741 1.00 82.19 88 ALA A C 1
ATOM 667 O O . ALA A 1 88 ? 16.285 -2.479 -18.755 1.00 82.19 88 ALA A O 1
ATOM 668 N N . VAL A 1 89 ? 14.209 -2.485 -19.590 1.00 77.62 89 VAL A N 1
ATOM 669 C CA . VAL A 1 89 ? 14.513 -3.463 -20.650 1.00 77.62 89 VAL A CA 1
ATOM 670 C C . VAL A 1 89 ? 15.470 -2.881 -21.699 1.00 77.62 89 VAL A C 1
ATOM 672 O O . VAL A 1 89 ? 16.236 -3.635 -22.293 1.00 77.62 89 VAL A O 1
ATOM 675 N N . ARG A 1 90 ? 15.464 -1.557 -21.914 1.00 75.44 90 ARG A N 1
ATOM 676 C CA . ARG A 1 90 ? 16.300 -0.890 -22.928 1.00 75.44 90 ARG A CA 1
ATOM 677 C C . ARG A 1 90 ? 17.694 -0.500 -22.428 1.00 75.44 90 ARG A C 1
ATOM 679 O O . ARG A 1 90 ? 18.588 -0.368 -23.249 1.00 75.44 90 ARG A O 1
ATOM 686 N N . ASN A 1 91 ? 17.888 -0.326 -21.117 1.00 75.88 91 ASN A N 1
ATOM 687 C CA . ASN A 1 91 ? 19.154 0.128 -20.528 1.00 75.88 91 ASN A CA 1
ATOM 688 C C . ASN A 1 91 ? 19.499 -0.648 -19.251 1.00 75.88 91 ASN A C 1
ATOM 690 O O . ASN A 1 91 ? 18.749 -0.607 -18.275 1.00 75.88 91 ASN A O 1
ATOM 694 N N . LEU A 1 92 ? 20.680 -1.277 -19.211 1.00 70.00 92 LEU A N 1
ATOM 695 C CA . LEU A 1 92 ? 21.136 -2.068 -18.059 1.00 70.00 92 LEU A CA 1
ATOM 696 C C . LEU A 1 92 ? 21.251 -1.225 -16.774 1.00 70.00 92 LEU A C 1
ATOM 698 O O . LEU A 1 92 ? 20.837 -1.674 -15.708 1.00 70.00 92 LEU A O 1
ATOM 702 N N . ALA A 1 93 ? 21.696 0.032 -16.886 1.00 75.94 93 ALA A N 1
ATOM 703 C CA . ALA A 1 93 ? 21.744 0.986 -15.774 1.00 75.94 93 ALA A CA 1
ATOM 704 C C . ALA A 1 93 ? 20.362 1.251 -15.139 1.00 75.94 93 ALA A C 1
ATOM 706 O O . ALA A 1 93 ? 20.255 1.458 -13.931 1.00 75.94 93 ALA A O 1
ATOM 707 N N . LEU A 1 94 ? 19.280 1.179 -15.923 1.00 76.94 94 LEU A N 1
ATOM 708 C CA . LEU A 1 94 ? 17.916 1.394 -15.431 1.00 76.94 94 LEU A CA 1
ATOM 709 C C . LEU A 1 94 ? 17.330 0.158 -14.730 1.00 76.94 94 LEU A C 1
ATOM 711 O O . LEU A 1 94 ? 16.341 0.289 -14.010 1.00 76.94 94 LEU A O 1
ATOM 715 N N . ARG A 1 95 ? 17.969 -1.020 -14.833 1.00 78.50 95 ARG A N 1
ATOM 716 C CA . ARG A 1 95 ? 17.613 -2.186 -14.001 1.00 78.50 95 ARG A CA 1
ATOM 717 C C . ARG A 1 95 ? 17.882 -1.925 -12.518 1.00 78.50 95 ARG A C 1
ATOM 719 O O . ARG A 1 95 ? 17.099 -2.358 -11.677 1.00 78.50 95 ARG A O 1
ATOM 726 N N . MET A 1 96 ? 18.930 -1.164 -12.196 1.00 79.38 96 MET A N 1
ATOM 727 C CA . MET A 1 96 ? 19.176 -0.710 -10.820 1.00 79.38 96 MET A CA 1
ATOM 728 C C . MET A 1 96 ? 18.099 0.278 -10.358 1.00 79.38 96 MET A C 1
ATOM 730 O O . MET A 1 96 ? 17.647 0.208 -9.218 1.00 79.38 96 MET A O 1
ATOM 734 N N . GLY A 1 97 ? 17.621 1.139 -11.263 1.00 83.50 97 GLY A N 1
ATOM 735 C CA . GLY A 1 97 ? 16.486 2.030 -11.008 1.00 83.50 97 GLY A CA 1
ATOM 736 C C . GLY A 1 97 ? 15.188 1.280 -10.692 1.00 83.50 97 GLY A C 1
ATOM 737 O O . GLY A 1 97 ? 14.445 1.701 -9.811 1.00 83.50 97 GLY A O 1
ATOM 738 N N . LEU A 1 98 ? 14.939 0.138 -11.345 1.00 86.19 98 LEU A N 1
ATOM 739 C CA . LEU A 1 98 ? 13.795 -0.727 -11.036 1.00 86.19 98 LEU A CA 1
ATOM 740 C C . LEU A 1 98 ? 13.888 -1.303 -9.615 1.00 86.19 98 LEU A C 1
ATOM 742 O O . LEU A 1 98 ? 12.930 -1.185 -8.854 1.00 86.19 98 LEU A O 1
ATOM 746 N N . TRP A 1 99 ? 15.039 -1.871 -9.237 1.00 85.69 99 TRP A N 1
ATOM 747 C CA . TRP A 1 99 ? 15.268 -2.374 -7.876 1.00 85.69 99 TRP A CA 1
ATOM 748 C C . TRP A 1 99 ? 15.101 -1.283 -6.822 1.00 85.69 99 TRP A C 1
ATOM 750 O O . TRP A 1 99 ? 14.391 -1.481 -5.836 1.00 85.69 99 TRP A O 1
ATOM 760 N N . LEU A 1 100 ? 15.694 -0.111 -7.058 1.00 87.69 100 LEU A N 1
ATOM 761 C CA . LEU A 1 100 ? 15.530 1.044 -6.184 1.00 87.69 100 LEU A CA 1
ATOM 762 C C . LEU A 1 100 ? 14.057 1.459 -6.081 1.00 87.69 100 LEU A C 1
ATOM 764 O O . LEU A 1 100 ? 13.576 1.704 -4.980 1.00 87.69 100 LEU A O 1
ATOM 768 N N . GLY A 1 101 ? 13.320 1.475 -7.194 1.00 89.25 101 GLY A N 1
ATOM 769 C CA . GLY A 1 101 ? 11.888 1.772 -7.216 1.00 89.25 101 GLY A CA 1
ATOM 770 C C . GLY A 1 101 ? 11.069 0.823 -6.338 1.00 89.25 101 GLY A C 1
ATOM 771 O O . GLY A 1 101 ? 10.233 1.281 -5.562 1.00 89.25 101 GLY A O 1
ATOM 772 N N . LEU A 1 102 ? 11.348 -0.484 -6.388 1.00 91.69 102 LEU A N 1
ATOM 773 C CA . LEU A 1 102 ? 10.687 -1.475 -5.528 1.00 91.69 102 LEU A CA 1
ATOM 774 C C . LEU A 1 102 ? 10.984 -1.236 -4.043 1.00 91.69 102 LEU A C 1
ATOM 776 O O . LEU A 1 102 ? 10.068 -1.266 -3.221 1.00 91.69 102 LEU A O 1
ATOM 780 N N . VAL A 1 103 ? 12.245 -0.955 -3.701 1.00 93.38 103 VAL A N 1
ATOM 781 C CA . VAL A 1 103 ? 12.658 -0.650 -2.321 1.00 93.38 103 VAL A CA 1
ATOM 782 C C . VAL A 1 103 ? 12.009 0.641 -1.827 1.00 93.38 103 VAL A C 1
ATOM 784 O O . VAL A 1 103 ? 11.517 0.683 -0.701 1.00 93.38 103 VAL A O 1
ATOM 787 N N . VAL A 1 104 ? 11.954 1.679 -2.664 1.00 94.12 104 VAL A N 1
ATOM 788 C CA . VAL A 1 104 ? 11.301 2.952 -2.336 1.00 94.12 104 VAL A CA 1
ATOM 789 C C . VAL A 1 104 ? 9.811 2.742 -2.097 1.00 94.12 104 VAL A C 1
ATOM 791 O O . VAL A 1 104 ? 9.313 3.190 -1.071 1.00 94.12 104 VAL A O 1
ATOM 794 N N . VAL A 1 105 ? 9.103 2.023 -2.974 1.00 92.75 105 VAL A N 1
ATOM 795 C CA . VAL A 1 105 ? 7.674 1.717 -2.780 1.00 92.75 105 VAL A CA 1
ATOM 796 C C . VAL A 1 105 ? 7.458 0.917 -1.495 1.00 92.75 105 VAL A C 1
ATOM 798 O O . VAL A 1 105 ? 6.551 1.238 -0.730 1.00 92.75 105 VAL A O 1
ATOM 801 N N . PHE A 1 106 ? 8.306 -0.075 -1.218 1.00 95.50 106 PHE A N 1
ATOM 802 C CA . PHE A 1 106 ? 8.249 -0.869 0.009 1.00 95.50 106 PHE A CA 1
ATOM 803 C C . PHE A 1 106 ? 8.428 -0.008 1.269 1.00 95.50 106 PHE A C 1
ATOM 805 O O . PHE A 1 106 ? 7.576 -0.028 2.161 1.00 95.50 106 PHE A O 1
ATOM 812 N N . MET A 1 107 ? 9.511 0.770 1.331 1.00 96.00 107 MET A N 1
ATOM 813 C CA . MET A 1 107 ? 9.847 1.636 2.464 1.00 96.00 107 MET A CA 1
ATOM 814 C C . MET A 1 107 ? 8.811 2.736 2.660 1.00 96.00 107 MET A C 1
ATOM 816 O O . MET A 1 107 ? 8.345 2.951 3.777 1.00 96.00 107 MET A O 1
ATOM 820 N N . PHE A 1 108 ? 8.408 3.395 1.575 1.00 94.06 108 PHE A N 1
ATOM 821 C CA . PHE A 1 108 ? 7.406 4.450 1.605 1.00 94.06 108 PHE A CA 1
ATOM 822 C C . PHE A 1 108 ? 6.048 3.912 2.052 1.00 94.06 108 PHE A C 1
ATOM 824 O O . PHE A 1 108 ? 5.444 4.478 2.954 1.00 94.06 108 PHE A O 1
ATOM 831 N N . SER A 1 109 ? 5.583 2.794 1.486 1.00 92.06 109 SER A N 1
ATOM 832 C CA . SER A 1 109 ? 4.316 2.168 1.881 1.00 92.06 109 SER A CA 1
ATOM 833 C C . SER A 1 109 ? 4.332 1.740 3.349 1.00 92.06 109 SER A C 1
ATOM 835 O O . SER A 1 109 ? 3.373 2.021 4.073 1.00 92.06 109 SER A O 1
ATOM 837 N N . THR A 1 110 ? 5.431 1.126 3.797 1.00 93.62 110 THR A N 1
ATOM 838 C CA . THR A 1 110 ? 5.586 0.680 5.186 1.00 93.62 110 THR A CA 1
ATOM 839 C C . THR A 1 110 ? 5.579 1.876 6.136 1.00 93.62 110 THR A C 1
ATOM 841 O O . THR A 1 110 ? 4.796 1.917 7.082 1.00 93.62 110 THR A O 1
ATOM 844 N N . GLY A 1 111 ? 6.419 2.878 5.864 1.00 93.06 111 GLY A N 1
ATOM 845 C CA . GLY A 1 111 ? 6.563 4.069 6.696 1.00 93.06 111 GLY A CA 1
ATOM 846 C C . GLY A 1 111 ? 5.294 4.915 6.736 1.00 93.06 111 GLY A C 1
ATOM 847 O O . GLY A 1 111 ? 4.843 5.274 7.819 1.00 93.06 111 GLY A O 1
ATOM 848 N N . LEU A 1 112 ? 4.677 5.177 5.579 1.00 92.25 112 LEU A N 1
ATOM 849 C CA . LEU A 1 112 ? 3.437 5.947 5.486 1.00 92.25 112 LEU A CA 1
ATOM 850 C C . LEU A 1 112 ? 2.305 5.257 6.248 1.00 92.25 112 LEU A C 1
ATOM 852 O O . LEU A 1 112 ? 1.627 5.897 7.043 1.00 92.25 112 LEU A O 1
ATOM 856 N N . THR A 1 113 ? 2.116 3.950 6.052 1.00 90.62 113 THR A N 1
ATOM 857 C CA . THR A 1 113 ? 1.050 3.208 6.739 1.00 90.62 113 THR A CA 1
ATOM 858 C C . THR A 1 113 ? 1.289 3.171 8.246 1.00 90.62 113 THR A C 1
ATOM 860 O O . THR A 1 113 ? 0.376 3.460 9.015 1.00 90.62 113 THR A O 1
ATOM 863 N N . TYR A 1 114 ? 2.522 2.885 8.678 1.00 91.94 114 TYR A N 1
ATOM 864 C CA . TYR A 1 114 ? 2.877 2.873 10.096 1.00 91.94 114 TYR A CA 1
ATOM 865 C C . TYR A 1 114 ? 2.653 4.247 10.738 1.00 91.94 114 TYR A C 1
ATOM 867 O O . TYR A 1 114 ? 2.040 4.337 11.800 1.00 91.94 114 TYR A O 1
ATOM 875 N N . MET A 1 115 ? 3.084 5.324 10.074 1.00 91.31 115 MET A N 1
ATOM 876 C CA . MET A 1 115 ? 2.883 6.698 10.536 1.00 91.31 115 MET A CA 1
ATOM 877 C C . MET A 1 115 ? 1.395 7.039 10.655 1.00 91.31 115 MET A C 1
ATOM 879 O O . MET A 1 115 ? 0.975 7.561 11.679 1.00 91.31 115 MET A O 1
ATOM 883 N N . LEU A 1 116 ? 0.586 6.728 9.639 1.00 88.56 116 LEU A N 1
ATOM 884 C CA . LEU A 1 116 ? -0.839 7.069 9.633 1.00 88.56 116 LEU A CA 1
ATOM 885 C C . LEU A 1 116 ? -1.627 6.297 10.696 1.00 88.56 116 LEU A C 1
ATOM 887 O O . LEU A 1 116 ? -2.467 6.889 11.363 1.00 88.56 116 LEU A O 1
ATOM 891 N N . VAL A 1 117 ? -1.344 5.005 10.891 1.00 85.69 117 VAL A N 1
ATOM 892 C CA . VAL A 1 117 ? -2.011 4.207 11.934 1.00 85.69 117 VAL A CA 1
ATOM 893 C C . VAL A 1 117 ? -1.556 4.633 13.330 1.00 85.69 117 VAL A C 1
ATOM 895 O O . VAL A 1 117 ? -2.367 4.775 14.235 1.00 85.69 117 VAL A O 1
ATOM 898 N N . THR A 1 118 ? -0.267 4.902 13.532 1.00 86.06 118 THR A N 1
ATOM 899 C CA . THR A 1 118 ? 0.200 5.371 14.849 1.00 86.06 118 THR A CA 1
ATOM 900 C C . THR A 1 118 ? -0.294 6.778 15.181 1.00 86.06 118 THR A C 1
ATOM 902 O O . THR A 1 118 ? -0.527 7.083 16.352 1.00 86.06 118 THR A O 1
ATOM 905 N N . ALA A 1 119 ? -0.542 7.611 14.167 1.00 84.44 119 ALA A N 1
ATOM 906 C CA . ALA A 1 119 ? -1.137 8.931 14.335 1.00 84.44 119 ALA A CA 1
ATOM 907 C C . ALA A 1 119 ? -2.585 8.889 14.857 1.00 84.44 119 ALA A C 1
ATOM 909 O O . ALA A 1 119 ? -3.015 9.862 15.466 1.00 84.44 119 ALA A O 1
ATOM 910 N N . THR A 1 120 ? -3.317 7.777 14.701 1.00 80.31 120 THR A N 1
ATOM 911 C CA . THR A 1 120 ? -4.648 7.588 15.316 1.00 80.31 120 THR A CA 1
ATOM 912 C C . THR A 1 120 ? -4.575 7.062 16.754 1.00 80.31 120 THR A C 1
ATOM 914 O O . THR A 1 120 ? -5.579 6.624 17.311 1.00 80.31 120 THR A O 1
ATOM 917 N N . GLY A 1 121 ? -3.384 7.040 17.364 1.00 77.88 121 GLY A N 1
ATOM 918 C CA . GLY A 1 121 ? -3.153 6.481 18.698 1.00 77.88 121 GLY A CA 1
ATOM 919 C C . GLY A 1 121 ? -3.176 4.950 18.748 1.00 77.88 121 GLY A C 1
ATOM 920 O O . GLY A 1 121 ? -3.094 4.370 19.835 1.00 77.88 121 GLY A O 1
ATOM 921 N N . GLU A 1 122 ? -3.281 4.279 17.600 1.00 80.69 122 GLU A N 1
ATOM 922 C CA . GLU A 1 122 ? -3.247 2.825 17.514 1.00 80.69 122 GLU A CA 1
ATOM 923 C C . GLU A 1 122 ? -1.817 2.294 17.520 1.00 80.69 122 GLU A C 1
ATOM 925 O O . GLU A 1 122 ? -0.888 2.884 16.971 1.00 80.69 122 GLU A O 1
ATOM 930 N N . ARG A 1 123 ? -1.628 1.130 18.142 1.00 83.00 123 ARG A N 1
ATOM 931 C CA . ARG A 1 123 ? -0.349 0.424 18.123 1.00 83.00 123 ARG A CA 1
ATOM 932 C C . ARG A 1 123 ? -0.479 -0.780 17.214 1.00 83.00 123 ARG A C 1
ATOM 934 O O . ARG A 1 123 ? -1.145 -1.749 17.568 1.00 83.00 123 ARG A O 1
ATOM 941 N N . VAL A 1 124 ? 0.186 -0.717 16.068 1.00 84.94 124 VAL A N 1
ATOM 942 C CA . VAL A 1 124 ? 0.355 -1.856 15.166 1.00 84.94 124 VAL A CA 1
ATOM 943 C C . VAL A 1 124 ? 1.816 -2.289 15.157 1.00 84.94 124 VAL A C 1
ATOM 945 O O . VAL A 1 124 ? 2.711 -1.441 15.185 1.00 84.94 124 VAL A O 1
ATOM 948 N N . PRO A 1 125 ? 2.096 -3.597 15.159 1.00 90.94 125 PRO A N 1
ATOM 949 C CA . PRO A 1 125 ? 3.465 -4.068 15.112 1.00 90.94 125 PRO A CA 1
ATOM 950 C C . PRO A 1 125 ? 4.077 -3.783 13.734 1.00 90.94 125 PRO A C 1
ATOM 952 O O . PRO A 1 125 ? 3.456 -4.031 12.704 1.00 90.94 125 PRO A O 1
ATOM 955 N N . LEU A 1 126 ? 5.327 -3.314 13.696 1.00 91.69 126 LEU A N 1
ATOM 956 C CA . LEU A 1 126 ? 5.999 -2.946 12.442 1.00 91.69 126 LEU A CA 1
ATOM 957 C C . LEU A 1 126 ? 6.033 -4.097 11.423 1.00 91.69 126 LEU A C 1
ATOM 959 O O . LEU A 1 126 ? 5.912 -3.862 10.224 1.00 91.69 126 LEU A O 1
ATOM 963 N N . TRP A 1 127 ? 6.163 -5.341 11.893 1.00 91.69 127 TRP A N 1
ATOM 964 C CA . TRP A 1 127 ? 6.207 -6.514 11.021 1.00 91.69 127 TRP A CA 1
ATOM 965 C C . TRP A 1 127 ? 4.897 -6.734 10.260 1.00 91.69 127 TRP A C 1
ATOM 967 O O . TRP A 1 127 ? 4.946 -7.253 9.148 1.00 91.69 127 TRP A O 1
ATOM 977 N N . SER A 1 128 ? 3.739 -6.340 10.809 1.00 91.31 128 SER A N 1
ATOM 978 C CA . SER A 1 128 ? 2.472 -6.497 10.090 1.00 91.31 128 SER A CA 1
ATOM 979 C C . SER A 1 128 ? 2.387 -5.497 8.948 1.00 91.31 128 SER A C 1
ATOM 981 O O . SER A 1 128 ? 2.013 -5.860 7.835 1.00 91.31 128 SER A O 1
ATOM 983 N N . VAL A 1 129 ? 2.822 -4.262 9.197 1.00 92.56 129 VAL A N 1
ATOM 984 C CA . VAL A 1 129 ? 2.842 -3.209 8.185 1.00 92.56 129 VAL A CA 1
ATOM 985 C C . VAL A 1 129 ? 3.856 -3.535 7.086 1.00 92.56 129 VAL A C 1
ATOM 987 O O . VAL A 1 129 ? 3.519 -3.536 5.902 1.00 92.56 129 VAL A O 1
ATOM 990 N N . ALA A 1 130 ? 5.076 -3.905 7.483 1.00 94.75 130 ALA A N 1
ATOM 991 C CA . ALA A 1 130 ? 6.120 -4.334 6.561 1.00 94.75 130 ALA A CA 1
ATOM 992 C C . ALA A 1 130 ? 5.709 -5.595 5.783 1.00 94.75 130 ALA A C 1
ATOM 994 O O . ALA A 1 130 ? 5.948 -5.677 4.584 1.00 94.75 130 ALA A O 1
ATOM 995 N N . GLY A 1 131 ? 5.046 -6.560 6.427 1.00 94.44 131 GLY A N 1
ATOM 996 C CA . GLY A 1 131 ? 4.543 -7.770 5.774 1.00 94.44 131 GLY A 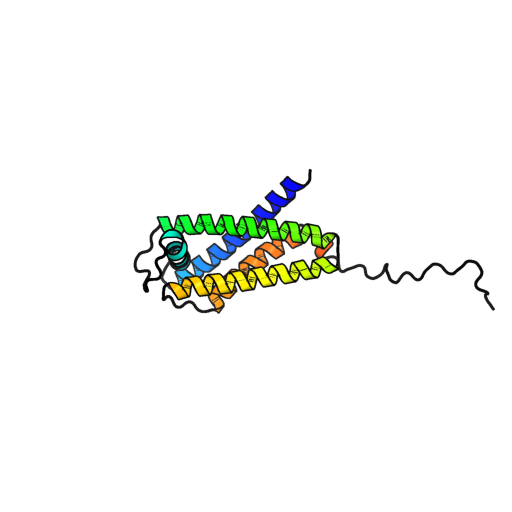CA 1
ATOM 997 C C . GLY A 1 131 ? 3.556 -7.452 4.651 1.00 94.44 131 GLY A C 1
ATOM 998 O O . GLY A 1 131 ? 3.713 -7.955 3.539 1.00 94.44 131 GLY A O 1
ATOM 999 N N . GLY A 1 132 ? 2.608 -6.545 4.901 1.00 92.75 132 GLY A N 1
ATOM 1000 C CA . GLY A 1 132 ? 1.653 -6.092 3.890 1.00 92.75 132 GLY A CA 1
ATOM 1001 C C . GLY A 1 132 ? 2.351 -5.431 2.704 1.00 92.75 132 GLY A C 1
ATOM 1002 O O . GLY A 1 132 ? 2.171 -5.853 1.562 1.00 92.75 132 GLY A O 1
ATOM 1003 N N . SER A 1 133 ? 3.209 -4.443 2.964 1.00 94.62 133 SER A N 1
ATOM 1004 C CA . SER A 1 133 ? 3.950 -3.743 1.907 1.00 94.62 133 SER A CA 1
ATOM 1005 C C . SER A 1 133 ? 4.857 -4.680 1.105 1.00 94.62 133 SER A C 1
ATOM 1007 O O . SER A 1 133 ? 4.916 -4.570 -0.121 1.00 94.62 133 SER A O 1
ATOM 1009 N N . LEU A 1 134 ? 5.528 -5.630 1.765 1.00 95.62 134 LEU A N 1
ATOM 1010 C CA . LEU A 1 134 ? 6.382 -6.615 1.104 1.00 95.62 134 LEU A CA 1
ATOM 1011 C C . LEU A 1 134 ? 5.565 -7.511 0.173 1.00 95.62 134 LEU A C 1
ATOM 1013 O O . LEU A 1 134 ? 5.935 -7.684 -0.985 1.00 95.62 134 LEU A O 1
ATOM 1017 N N . LEU A 1 135 ? 4.439 -8.045 0.650 1.00 95.44 135 LEU A N 1
ATOM 1018 C CA . LEU A 1 135 ? 3.550 -8.882 -0.154 1.00 95.44 135 LEU A CA 1
ATOM 1019 C C . LEU A 1 135 ? 3.000 -8.132 -1.372 1.00 95.44 135 LEU A C 1
ATOM 1021 O O . LEU A 1 135 ? 2.977 -8.691 -2.468 1.00 95.44 135 LEU A O 1
ATOM 1025 N N . GLY A 1 136 ? 2.618 -6.863 -1.206 1.00 93.56 136 GLY A N 1
ATOM 1026 C CA . GLY A 1 136 ? 2.175 -6.016 -2.312 1.00 93.56 136 GLY A CA 1
ATOM 1027 C C . GLY A 1 136 ? 3.261 -5.836 -3.374 1.00 93.56 136 GLY A C 1
ATOM 1028 O O . GLY A 1 136 ? 3.029 -6.097 -4.556 1.00 93.56 136 GLY A O 1
ATOM 1029 N N . VAL A 1 137 ? 4.474 -5.468 -2.950 1.00 93.06 137 VAL A N 1
ATOM 1030 C CA . VAL A 1 137 ? 5.625 -5.295 -3.849 1.00 93.06 137 VAL A CA 1
ATOM 1031 C C . VAL A 1 137 ? 5.981 -6.604 -4.549 1.00 93.06 137 VAL A C 1
ATOM 1033 O O . VAL A 1 137 ? 6.179 -6.607 -5.765 1.00 93.06 137 VAL A O 1
ATOM 1036 N N . LEU A 1 138 ? 6.013 -7.727 -3.830 1.00 93.69 138 LEU A N 1
ATOM 1037 C CA . LEU A 1 138 ? 6.294 -9.042 -4.403 1.00 93.69 138 LEU A CA 1
ATOM 1038 C C . LEU A 1 138 ? 5.232 -9.465 -5.417 1.00 93.69 138 LEU A C 1
ATOM 1040 O O . LEU A 1 138 ? 5.589 -9.962 -6.485 1.00 93.69 138 LEU A O 1
ATOM 1044 N N . ALA A 1 139 ? 3.948 -9.247 -5.130 1.00 93.12 139 ALA A N 1
ATOM 1045 C CA . ALA A 1 139 ? 2.863 -9.584 -6.046 1.00 93.12 139 ALA A CA 1
ATOM 1046 C C . ALA A 1 139 ? 2.982 -8.805 -7.364 1.00 93.12 139 ALA A C 1
ATOM 1048 O O . ALA A 1 139 ? 2.964 -9.400 -8.444 1.00 93.12 139 ALA A O 1
ATOM 1049 N N . MET A 1 140 ? 3.190 -7.487 -7.274 1.00 91.56 140 MET A N 1
ATOM 1050 C CA . MET A 1 140 ? 3.371 -6.615 -8.439 1.00 91.56 140 MET A CA 1
ATOM 1051 C C . MET A 1 140 ? 4.629 -6.985 -9.232 1.00 91.56 140 MET A C 1
ATOM 1053 O O . MET A 1 140 ? 4.574 -7.139 -10.453 1.00 91.56 140 MET A O 1
ATOM 1057 N N . SER A 1 141 ? 5.749 -7.196 -8.539 1.00 88.00 141 SER A N 1
ATOM 1058 C CA . SER A 1 141 ? 7.033 -7.549 -9.158 1.00 88.00 141 SER A CA 1
ATOM 1059 C C . SER A 1 141 ? 6.970 -8.902 -9.858 1.00 88.00 141 SER A C 1
ATOM 1061 O O . SER A 1 141 ? 7.403 -9.031 -10.999 1.00 88.00 141 SER A O 1
ATOM 1063 N N . THR A 1 142 ? 6.381 -9.910 -9.208 1.00 88.81 142 THR A N 1
ATOM 1064 C CA . THR A 1 142 ? 6.238 -11.261 -9.768 1.00 88.81 142 THR A CA 1
ATOM 1065 C C . THR A 1 142 ? 5.348 -11.248 -11.007 1.00 88.81 142 THR A C 1
ATOM 1067 O O . THR A 1 142 ? 5.655 -11.918 -11.993 1.00 88.81 142 THR A O 1
ATOM 1070 N N . TYR A 1 143 ? 4.262 -10.468 -10.986 1.00 90.00 143 TYR A N 1
ATOM 1071 C CA . TYR A 1 143 ? 3.389 -10.301 -12.145 1.00 90.00 143 TYR A CA 1
ATOM 1072 C C . TYR A 1 143 ? 4.139 -9.696 -13.341 1.00 90.00 143 TYR A C 1
ATOM 1074 O O . TYR A 1 143 ? 4.121 -10.275 -14.428 1.00 90.00 143 TYR A O 1
ATOM 1082 N N . LEU A 1 144 ? 4.853 -8.584 -13.133 1.00 86.12 144 LEU A N 1
ATOM 1083 C CA . LEU A 1 144 ? 5.609 -7.914 -14.196 1.00 86.12 144 LEU A CA 1
ATOM 1084 C C . LEU A 1 144 ? 6.775 -8.770 -14.704 1.00 86.12 144 LEU A C 1
ATOM 1086 O O . LEU A 1 144 ? 7.031 -8.823 -15.905 1.00 86.12 144 LEU A O 1
ATOM 1090 N N . TRP A 1 145 ? 7.446 -9.511 -13.822 1.00 83.88 145 TRP A N 1
ATOM 1091 C CA . TRP A 1 145 ? 8.540 -10.391 -14.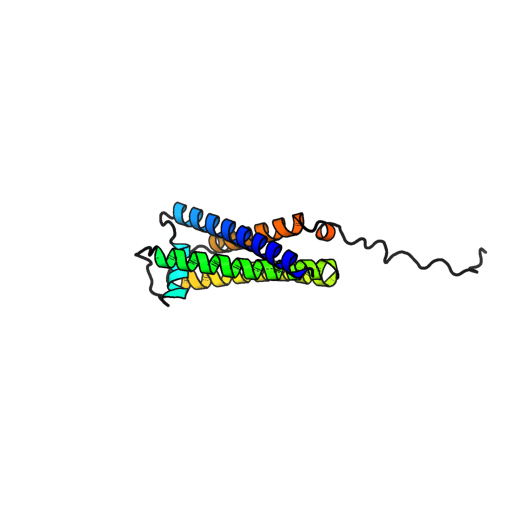221 1.00 83.88 145 TRP A CA 1
ATOM 1092 C C . TRP A 1 145 ? 8.060 -11.542 -15.113 1.00 83.88 145 TRP A C 1
ATOM 1094 O O . TRP A 1 145 ? 8.666 -11.822 -16.147 1.00 83.88 145 TRP A O 1
ATOM 1104 N N . ARG A 1 146 ? 6.918 -12.160 -14.782 1.00 83.88 146 ARG A N 1
ATOM 1105 C CA . ARG A 1 146 ? 6.301 -13.201 -15.624 1.00 83.88 146 ARG A CA 1
ATOM 1106 C C . ARG A 1 146 ? 5.887 -12.681 -17.003 1.00 83.88 146 ARG A C 1
ATOM 1108 O O . ARG A 1 146 ? 5.882 -13.451 -17.959 1.00 83.88 146 ARG A O 1
ATOM 1115 N N . ARG A 1 147 ? 5.547 -11.393 -17.117 1.00 81.25 147 ARG A N 1
ATOM 1116 C CA . ARG A 1 147 ? 5.208 -10.736 -18.390 1.00 81.25 147 ARG A CA 1
ATOM 1117 C C . ARG A 1 147 ? 6.438 -10.318 -19.199 1.00 81.25 147 ARG A C 1
ATOM 1119 O O . ARG A 1 147 ? 6.381 -10.331 -20.427 1.00 81.25 147 ARG A O 1
ATOM 1126 N N . HIS A 1 148 ? 7.560 -10.028 -18.538 1.00 75.06 148 HIS A N 1
ATOM 1127 C CA . HIS A 1 148 ? 8.807 -9.593 -19.174 1.00 75.06 148 HIS A CA 1
ATOM 1128 C C . HIS A 1 148 ? 9.997 -10.523 -18.854 1.00 75.06 148 HIS A C 1
ATOM 1130 O O . HIS A 1 148 ? 10.934 -10.119 -18.159 1.00 75.06 148 HIS A O 1
ATOM 1136 N N . PRO A 1 149 ? 10.056 -11.744 -19.425 1.00 65.00 149 PRO A N 1
ATOM 1137 C CA . PRO A 1 149 ? 11.150 -12.692 -19.181 1.00 65.00 149 PRO A CA 1
ATOM 1138 C C . PRO A 1 149 ? 12.532 -12.193 -19.648 1.00 65.00 149 PRO A C 1
ATOM 1140 O O . PRO A 1 149 ? 13.550 -12.679 -19.166 1.00 65.00 149 PRO A O 1
ATOM 1143 N N . ARG A 1 150 ? 12.609 -11.161 -20.506 1.00 62.22 150 ARG A N 1
ATOM 1144 C CA . ARG A 1 150 ? 13.876 -10.478 -20.857 1.00 62.22 150 ARG A CA 1
ATOM 1145 C C . ARG A 1 150 ? 14.537 -9.742 -19.678 1.00 62.22 150 ARG A C 1
ATOM 1147 O O . ARG A 1 150 ? 15.722 -9.445 -19.759 1.00 62.22 150 ARG A O 1
ATOM 1154 N N . LEU A 1 151 ? 13.807 -9.472 -18.590 1.00 57.47 151 LEU A N 1
ATOM 1155 C CA . LEU A 1 151 ? 14.391 -9.032 -17.314 1.00 57.47 151 LEU A CA 1
ATOM 1156 C C . LEU A 1 151 ? 15.026 -10.195 -16.527 1.00 57.47 151 LEU A C 1
ATOM 1158 O O . LEU A 1 151 ? 15.923 -9.955 -15.727 1.00 57.47 151 LEU A O 1
ATOM 1162 N N . ALA A 1 152 ? 14.571 -11.437 -16.757 1.00 55.94 152 ALA A N 1
ATOM 1163 C CA . ALA A 1 152 ? 15.104 -12.667 -16.154 1.00 55.94 152 ALA A CA 1
ATOM 1164 C C . ALA A 1 152 ? 16.372 -13.168 -16.852 1.00 55.94 152 ALA A C 1
ATOM 1166 O O . ALA A 1 152 ? 17.217 -13.798 -16.222 1.00 55.94 152 ALA A O 1
ATOM 1167 N N . GLY A 1 153 ? 16.477 -12.913 -18.161 1.00 51.78 153 GLY A N 1
ATOM 1168 C CA . GLY A 1 153 ? 17.671 -13.196 -18.939 1.00 51.78 153 GLY A CA 1
ATOM 1169 C C . GLY A 1 153 ? 18.825 -12.367 -18.396 1.00 51.78 153 GLY A C 1
ATOM 1170 O O . GLY A 1 153 ? 18.845 -11.139 -18.556 1.00 51.78 153 GLY A O 1
ATOM 1171 N N . GLY A 1 154 ? 19.752 -13.044 -17.714 1.00 47.53 154 GLY A N 1
ATOM 1172 C CA . GLY A 1 154 ? 21.039 -12.485 -17.330 1.00 47.53 154 GLY A CA 1
ATOM 1173 C C . GLY A 1 154 ? 21.620 -11.724 -18.511 1.00 47.53 154 GLY A C 1
ATOM 1174 O O . GLY A 1 154 ? 21.464 -12.142 -19.658 1.00 47.53 154 GLY A O 1
ATOM 1175 N N . ALA A 1 155 ? 22.187 -10.557 -18.221 1.00 53.59 155 ALA A N 1
ATOM 1176 C CA . ALA A 1 155 ? 22.921 -9.790 -19.204 1.00 53.59 155 ALA A CA 1
ATOM 1177 C C . ALA A 1 155 ? 23.854 -10.751 -19.950 1.00 53.59 155 ALA A C 1
ATOM 1179 O O . ALA A 1 155 ? 24.710 -11.381 -19.328 1.00 53.59 155 ALA A O 1
ATOM 1180 N N . ASP A 1 156 ? 23.638 -10.900 -21.254 1.00 54.38 156 ASP A N 1
ATOM 1181 C CA . ASP A 1 156 ? 24.645 -11.464 -22.131 1.00 54.38 156 ASP A CA 1
ATOM 1182 C C . ASP A 1 156 ? 25.794 -10.451 -22.159 1.00 54.38 156 ASP A C 1
ATOM 1184 O O . ASP A 1 156 ? 25.844 -9.534 -22.972 1.00 54.38 156 ASP A O 1
ATOM 1188 N N . LEU A 1 157 ? 26.653 -10.547 -21.145 1.00 56.97 157 LEU A N 1
ATOM 1189 C CA . LEU A 1 157 ? 27.906 -9.810 -21.017 1.00 56.97 157 LEU A CA 1
ATOM 1190 C C . LEU A 1 157 ? 28.978 -10.404 -21.955 1.00 56.97 157 LEU A C 1
ATOM 1192 O O . LEU A 1 157 ? 30.137 -10.004 -21.889 1.00 56.97 157 LEU A O 1
ATOM 1196 N N . GLY A 1 158 ? 28.617 -11.377 -22.804 1.00 50.84 158 GLY A N 1
ATOM 1197 C CA . GLY A 1 158 ? 29.520 -12.065 -23.723 1.00 50.84 158 GLY A CA 1
ATOM 1198 C C . GLY A 1 158 ? 29.822 -11.297 -25.009 1.00 50.84 158 GLY A C 1
ATOM 1199 O O . GLY A 1 158 ? 30.834 -11.579 -25.650 1.00 50.84 158 GLY A O 1
ATOM 1200 N N . ASP A 1 159 ? 29.009 -10.302 -25.373 1.00 54.44 159 ASP A N 1
ATOM 1201 C CA . ASP A 1 159 ? 29.203 -9.555 -26.622 1.00 54.44 159 ASP A CA 1
ATOM 1202 C C . ASP A 1 159 ? 30.153 -8.351 -26.480 1.00 54.44 159 ASP A C 1
ATOM 1204 O O . ASP A 1 159 ? 30.780 -7.959 -27.464 1.00 54.44 159 ASP A O 1
ATOM 1208 N N . GLU A 1 160 ? 30.359 -7.817 -25.267 1.00 56.25 160 GLU A N 1
ATOM 1209 C CA . GLU A 1 160 ? 31.404 -6.803 -25.007 1.00 56.25 160 GLU A CA 1
ATOM 1210 C C . GLU A 1 160 ? 32.819 -7.412 -24.968 1.00 56.25 160 GLU A C 1
ATOM 1212 O O . GLU A 1 160 ? 33.803 -6.707 -25.183 1.00 56.25 160 GLU A O 1
ATOM 1217 N N . VAL A 1 161 ? 32.934 -8.733 -24.769 1.00 57.53 161 VAL A N 1
ATOM 1218 C CA . VAL A 1 161 ? 34.204 -9.487 -24.804 1.00 57.53 161 VAL A CA 1
ATOM 1219 C C . VAL A 1 161 ? 34.374 -10.225 -26.140 1.00 57.53 161 VAL A C 1
ATOM 1221 O O . VAL A 1 161 ? 35.135 -11.184 -26.250 1.00 57.53 161 VAL A O 1
ATOM 1224 N N . ARG A 1 162 ? 33.716 -9.784 -27.218 1.00 58.53 162 ARG A N 1
ATOM 1225 C CA . ARG A 1 162 ? 34.230 -10.107 -28.553 1.00 58.53 162 ARG A CA 1
ATOM 1226 C C . ARG A 1 162 ? 35.370 -9.151 -28.849 1.00 58.53 162 ARG A C 1
ATOM 1228 O O . ARG A 1 162 ? 35.157 -8.013 -29.260 1.00 58.53 162 ARG A O 1
ATOM 1235 N N . ALA A 1 163 ? 36.591 -9.634 -28.620 1.00 65.88 163 ALA A N 1
ATOM 1236 C CA . ALA A 1 163 ? 37.794 -8.970 -29.095 1.00 65.88 163 ALA A CA 1
ATOM 1237 C C . ALA A 1 163 ? 37.611 -8.582 -30.577 1.00 65.88 163 ALA A C 1
ATOM 1239 O O . ALA A 1 163 ? 37.063 -9.386 -31.345 1.00 65.88 163 ALA A O 1
ATOM 1240 N N . PRO A 1 164 ? 38.027 -7.369 -30.988 1.00 71.00 164 PRO A N 1
ATOM 1241 C CA . PRO A 1 164 ? 37.917 -6.950 -32.377 1.00 71.00 164 PRO A CA 1
ATOM 1242 C C . PRO A 1 164 ? 38.579 -7.996 -33.287 1.00 71.00 164 PRO A C 1
ATOM 1244 O O . PRO A 1 164 ? 39.598 -8.580 -32.897 1.00 71.00 164 PRO A O 1
ATOM 1247 N N . PRO A 1 165 ? 38.011 -8.272 -34.477 1.00 71.75 165 PRO A N 1
ATOM 1248 C CA . PRO A 1 165 ? 38.604 -9.223 -35.406 1.00 71.75 165 PRO A CA 1
ATOM 1249 C C . PRO A 1 165 ? 40.070 -8.837 -35.650 1.00 71.75 165 PRO A C 1
ATOM 1251 O O . PRO A 1 165 ? 40.359 -7.645 -35.806 1.00 71.75 165 PRO A O 1
ATOM 1254 N N . PRO A 1 166 ? 41.007 -9.805 -35.640 1.00 72.25 166 PRO A N 1
ATOM 1255 C CA . PRO A 1 166 ? 42.423 -9.505 -35.788 1.00 72.25 166 PRO A CA 1
ATOM 1256 C C . PRO A 1 166 ? 42.645 -8.710 -37.075 1.00 72.25 166 PRO A C 1
ATOM 1258 O O . PRO A 1 166 ? 42.101 -9.057 -38.126 1.00 72.25 166 PRO A O 1
ATOM 1261 N N . ALA A 1 167 ? 43.426 -7.631 -36.974 1.00 73.50 167 ALA A N 1
ATOM 1262 C CA . ALA A 1 167 ? 43.721 -6.772 -38.110 1.00 73.50 167 ALA A CA 1
ATOM 1263 C C . ALA A 1 167 ? 44.288 -7.618 -39.267 1.00 73.50 167 ALA A C 1
ATOM 1265 O O . ALA A 1 167 ? 45.181 -8.445 -39.033 1.00 73.50 167 ALA A O 1
ATOM 1266 N N . PRO A 1 168 ? 43.787 -7.449 -40.504 1.00 65.31 168 PRO A N 1
ATOM 1267 C CA . PRO A 1 168 ? 44.319 -8.166 -41.652 1.00 65.31 168 PRO A CA 1
ATOM 1268 C C . PRO A 1 168 ? 45.786 -7.762 -41.841 1.00 65.31 168 PRO A C 1
ATOM 1270 O O . PRO A 1 168 ? 46.078 -6.633 -42.224 1.00 65.31 168 PRO A O 1
ATOM 1273 N N . GLY A 1 169 ? 46.705 -8.678 -41.517 1.00 67.56 169 GLY A N 1
ATOM 1274 C CA . GLY A 1 169 ? 48.150 -8.473 -41.660 1.00 67.56 169 GLY A CA 1
ATOM 1275 C C . GLY A 1 169 ? 49.006 -8.707 -40.412 1.00 67.56 169 GLY A C 1
ATOM 1276 O O . GLY A 1 169 ? 50.206 -8.464 -40.483 1.00 67.56 169 GLY A O 1
ATOM 1277 N N . ALA A 1 170 ? 48.457 -9.182 -39.287 1.00 63.31 170 ALA A N 1
ATOM 1278 C CA . ALA A 1 170 ? 49.297 -9.576 -38.151 1.00 63.31 170 ALA A CA 1
ATOM 1279 C C . ALA A 1 170 ? 50.259 -10.720 -38.564 1.00 63.31 170 ALA A C 1
ATOM 1281 O O . ALA A 1 170 ? 49.779 -11.777 -38.994 1.00 63.31 170 ALA A O 1
ATOM 1282 N N . PRO A 1 171 ? 51.592 -10.532 -38.477 1.00 64.31 171 PRO A N 1
ATOM 1283 C CA . PRO A 1 171 ? 52.554 -11.527 -38.933 1.00 64.31 171 PRO A CA 1
ATOM 1284 C C . PRO A 1 171 ? 52.453 -12.793 -38.081 1.00 64.31 171 PRO A C 1
ATOM 1286 O O . PRO A 1 171 ? 52.406 -12.741 -36.851 1.00 64.31 171 PRO A O 1
ATOM 1289 N N . ARG A 1 172 ? 52.404 -13.947 -38.749 1.00 63.38 172 ARG A N 1
ATOM 1290 C CA . ARG A 1 172 ? 52.550 -15.250 -38.100 1.00 63.38 172 ARG A CA 1
ATOM 1291 C C . ARG A 1 172 ? 54.017 -15.655 -38.188 1.00 63.38 172 ARG A C 1
ATOM 1293 O O . ARG A 1 172 ? 54.380 -16.363 -39.120 1.00 63.38 172 ARG A O 1
ATOM 1300 N N . GLY A 1 173 ? 54.804 -15.230 -37.202 1.00 53.31 173 GLY A N 1
ATOM 1301 C CA . GLY A 1 173 ? 56.241 -15.521 -37.145 1.00 53.31 173 GLY A CA 1
ATOM 1302 C C . GLY A 1 173 ? 57.078 -14.637 -38.056 1.00 53.31 173 GLY A C 1
ATOM 1303 O O . GLY A 1 173 ? 56.574 -14.219 -39.122 1.00 53.31 173 GLY A O 1
#

pLDDT: mean 82.29, std 12.99, range [36.44, 96.31]

Sequence (173 aa):
MENHSTVREGLTAGILGAAVVAAWYFIFDMVAGRPFHTPNALGKVFFRGDLQPGVREIVPQVVAGYTVLHVIIFGLVGIGLTLLVHLAVRNLALRMGLWLGLVVVFMFSTGLTYMLVTATGERVPLWSVAGGSLLGVLAMSTYLWRRHPRLAGGADLGDEVRAPPPAPGAPRG